Protein AF-X1D7W1-F1 (afdb_monomer)

Foldseek 3Di:
DVPVVVVLVVVLVVVLVVLCVLCPDPDPVSNVRSVVVSVVSVVVSVCCVVVVVVVVVVPPPPPPPPDPVVVVVVVVVVVVVVVVVD

pLDDT: mean 82.4, std 11.0, range [54.91, 94.5]

Organism: NCBI:txid412755

Solvent-accessible surface area (backbone atoms only — not comparable to full-atom values): 4912 Å² total; per-residue (Å²): 124,73,67,58,61,56,52,55,50,54,51,53,52,51,52,28,50,58,31,46,55,34,54,76,46,90,49,67,70,50,23,56,48,13,53,54,50,24,52,50,47,55,52,49,48,54,47,46,69,56,46,52,56,54,50,57,69,68,47,75,82,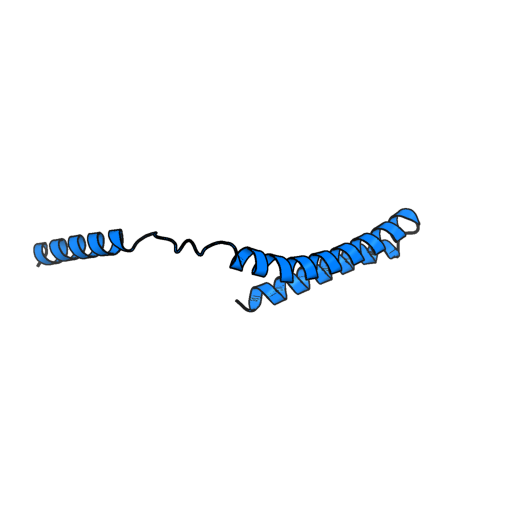73,66,74,85,72,64,73,63,56,56,57,51,53,53,52,51,53,52,57,52,57,68,72,77,109

InterPro domains:
  IPR000731 Sterol-sensing domain [PS50156] (1-58)
  IPR004869 Membrane transport protein MMPL domain [PF03176] (1-66)
  IPR052081 Dispatched hedgehog regulator [PTHR45951] (1-58)

Secondary structure (DSSP, 8-state):
-HHHHHHHHHHHHHHHHHHHHGGG-S-HHHHHHHHHHHHHHHHHHHHHHHHHHHHHHHS-------SSHHHHHHHHHHHHHHHHH-

Mean predicted aligned error: 12.05 Å

Sequence (86 aa):
MSKTGIAIFIAAATTAAGFISNYISDISAIKSFGIIAAFGILVSFVLTVTFIPSVLQFIPHRQALANKNNDKILDRILGSLSQSIT

Structure (mmCIF, N/CA/C/O backbone):
data_AF-X1D7W1-F1
#
_entry.id   AF-X1D7W1-F1
#
loop_
_atom_site.group_PDB
_atom_site.id
_atom_site.type_symbol
_atom_site.label_atom_id
_atom_site.label_alt_id
_atom_site.label_comp_id
_atom_site.label_asym_id
_atom_site.label_entity_id
_atom_site.label_seq_id
_atom_site.pdbx_PDB_ins_code
_atom_site.Cartn_x
_atom_site.Cartn_y
_atom_site.Cartn_z
_atom_site.occupancy
_atom_site.B_iso_or_equiv
_atom_site.auth_seq_id
_atom_site.auth_comp_id
_atom_site.auth_asym_id
_atom_site.auth_atom_id
_atom_site.pdbx_PDB_model_num
ATOM 1 N N . MET A 1 1 ? -5.947 9.166 15.037 1.00 54.91 1 MET A N 1
ATOM 2 C CA . MET A 1 1 ? -5.645 8.069 14.085 1.00 54.91 1 MET A CA 1
ATOM 3 C C . MET A 1 1 ? -5.134 8.543 12.716 1.00 54.91 1 MET A C 1
ATOM 5 O O . MET A 1 1 ? -4.751 7.719 11.902 1.00 54.91 1 MET A O 1
ATOM 9 N N . SER A 1 2 ? -5.031 9.851 12.462 1.00 56.25 2 SER A N 1
ATOM 10 C CA . SER A 1 2 ? -4.644 10.423 11.161 1.00 56.25 2 SER A CA 1
ATOM 11 C C . SER A 1 2 ? -3.157 10.294 10.790 1.00 56.25 2 SER A C 1
ATOM 13 O O . SER A 1 2 ? -2.819 10.382 9.615 1.00 56.25 2 SER A O 1
ATOM 15 N N . LYS A 1 3 ? -2.255 10.044 11.750 1.00 71.94 3 LYS A N 1
ATOM 16 C CA . LYS A 1 3 ? -0.809 9.948 11.469 1.00 71.94 3 LYS A CA 1
ATOM 17 C C . LYS A 1 3 ? -0.415 8.645 10.763 1.00 71.94 3 LYS A C 1
ATOM 19 O O . LYS A 1 3 ? 0.459 8.656 9.903 1.00 71.94 3 LYS A O 1
ATOM 24 N N . THR A 1 4 ? -1.079 7.537 11.087 1.00 84.69 4 THR A N 1
ATOM 25 C CA . THR A 1 4 ? -0.716 6.212 10.565 1.00 84.69 4 THR A CA 1
ATOM 26 C C . THR A 1 4 ? -1.043 6.071 9.077 1.00 84.69 4 THR A C 1
ATOM 28 O O . THR A 1 4 ? -0.242 5.514 8.340 1.00 84.69 4 THR A O 1
ATOM 31 N N . GLY A 1 5 ? -2.160 6.638 8.602 1.00 84.62 5 GLY A N 1
ATOM 32 C CA . GLY A 1 5 ? -2.531 6.578 7.179 1.00 84.62 5 GLY A CA 1
ATOM 33 C C . GLY A 1 5 ? -1.509 7.259 6.26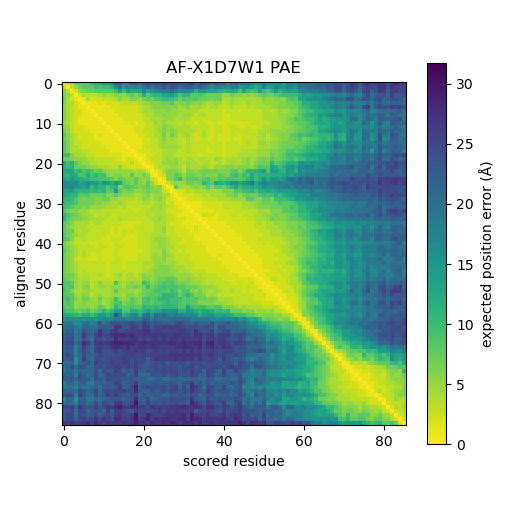1 1.00 84.62 5 GLY A C 1
ATOM 34 O O . GLY A 1 5 ? -1.113 6.691 5.247 1.00 84.62 5 GLY A O 1
ATOM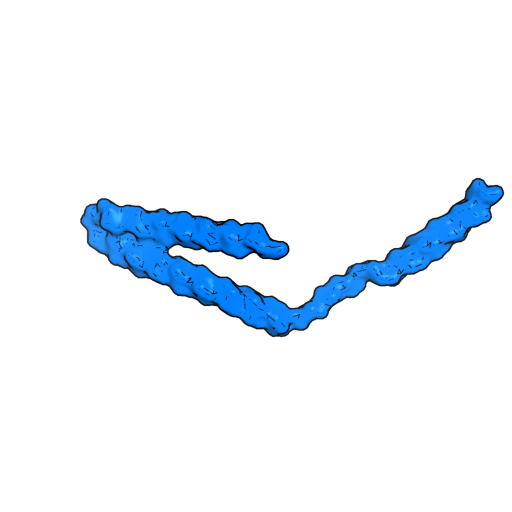 35 N N . ILE A 1 6 ? -1.011 8.433 6.666 1.00 88.44 6 ILE A N 1
ATOM 36 C CA . ILE A 1 6 ? 0.045 9.154 5.939 1.00 88.44 6 ILE A CA 1
ATOM 37 C C . ILE A 1 6 ? 1.358 8.360 5.955 1.00 88.44 6 ILE A C 1
ATOM 39 O O . ILE A 1 6 ? 2.018 8.252 4.925 1.00 88.44 6 ILE A O 1
ATOM 43 N N . ALA A 1 7 ? 1.722 7.761 7.093 1.00 90.75 7 ALA A N 1
ATOM 44 C CA . ALA A 1 7 ? 2.937 6.954 7.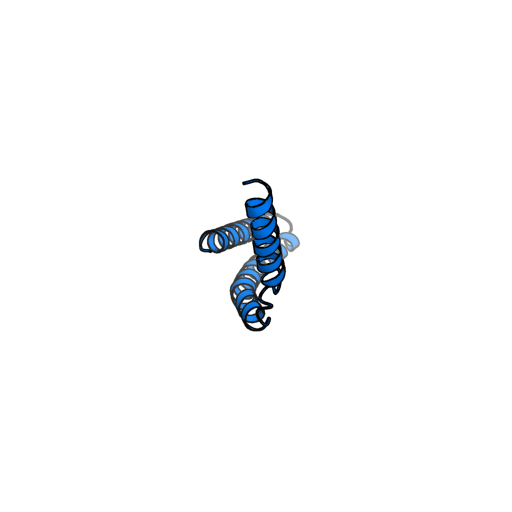199 1.00 90.75 7 ALA A CA 1
ATOM 45 C C . ALA A 1 7 ? 2.912 5.731 6.263 1.00 90.75 7 ALA A C 1
ATOM 47 O O . ALA A 1 7 ? 3.893 5.473 5.567 1.00 90.75 7 ALA A O 1
ATOM 48 N N . ILE A 1 8 ? 1.786 5.010 6.199 1.00 90.38 8 ILE A N 1
ATOM 49 C CA . ILE A 1 8 ? 1.636 3.838 5.319 1.00 90.38 8 ILE A CA 1
ATOM 50 C C . ILE A 1 8 ? 1.676 4.268 3.845 1.00 90.38 8 ILE A C 1
ATOM 52 O O . ILE A 1 8 ? 2.301 3.590 3.033 1.00 90.38 8 ILE A O 1
ATOM 56 N N . PHE A 1 9 ? 1.071 5.409 3.495 1.00 91.69 9 PHE A N 1
ATOM 57 C CA . PHE A 1 9 ? 1.133 5.946 2.134 1.00 91.69 9 PHE A CA 1
ATOM 58 C C . PHE A 1 9 ? 2.572 6.252 1.696 1.00 91.69 9 PHE A C 1
ATOM 60 O O . PHE A 1 9 ? 2.999 5.808 0.631 1.00 91.69 9 PHE A O 1
ATOM 67 N N . ILE A 1 10 ? 3.345 6.953 2.532 1.00 93.31 10 ILE A N 1
ATOM 68 C CA . ILE A 1 10 ? 4.751 7.278 2.242 1.00 93.31 10 ILE A CA 1
ATOM 69 C C . ILE A 1 10 ? 5.597 6.003 2.136 1.00 93.31 10 ILE A C 1
ATOM 71 O O . ILE A 1 10 ? 6.430 5.894 1.233 1.00 93.31 10 ILE A O 1
ATOM 75 N N . ALA A 1 11 ? 5.372 5.026 3.020 1.00 92.12 11 ALA A N 1
ATOM 76 C CA . ALA A 1 11 ? 6.059 3.740 2.966 1.00 92.12 11 ALA A CA 1
ATOM 77 C C . ALA A 1 11 ? 5.785 3.018 1.637 1.00 92.12 11 ALA A C 1
ATOM 79 O O . ALA A 1 11 ? 6.731 2.669 0.935 1.00 92.12 11 ALA A O 1
ATOM 80 N N . ALA A 1 12 ? 4.514 2.882 1.242 1.00 92.19 12 ALA A N 1
ATOM 81 C CA . ALA A 1 12 ? 4.130 2.238 -0.014 1.00 92.19 12 ALA A CA 1
ATOM 82 C C . ALA A 1 12 ? 4.686 2.969 -1.246 1.00 92.19 12 ALA A C 1
ATOM 84 O O . ALA A 1 12 ? 5.203 2.325 -2.160 1.00 92.19 12 ALA A O 1
ATOM 85 N N . ALA A 1 13 ? 4.642 4.306 -1.253 1.00 92.88 13 ALA A N 1
ATOM 86 C CA . ALA A 1 13 ? 5.218 5.123 -2.319 1.00 92.88 13 ALA A CA 1
ATOM 87 C C . ALA A 1 13 ? 6.736 4.912 -2.441 1.00 92.88 13 ALA A C 1
ATOM 89 O O . ALA A 1 13 ? 7.255 4.743 -3.544 1.00 92.88 13 ALA A O 1
ATOM 90 N N . THR A 1 14 ? 7.442 4.852 -1.311 1.00 93.94 14 THR A N 1
ATOM 91 C CA . THR A 1 14 ? 8.889 4.599 -1.277 1.00 93.94 14 THR A CA 1
ATOM 92 C C . THR A 1 14 ? 9.221 3.189 -1.768 1.00 93.94 14 THR A C 1
ATOM 94 O O . THR A 1 14 ? 10.162 3.015 -2.541 1.00 93.94 14 THR A O 1
ATOM 97 N N . THR A 1 15 ? 8.433 2.175 -1.387 1.00 92.31 15 THR A N 1
ATOM 98 C CA . THR A 1 15 ? 8.614 0.801 -1.881 1.00 92.31 15 THR A CA 1
ATOM 99 C C . THR A 1 15 ? 8.380 0.723 -3.388 1.00 92.31 15 THR A C 1
ATOM 101 O O . THR A 1 15 ? 9.212 0.166 -4.102 1.00 92.31 15 THR A O 1
ATOM 104 N N . ALA A 1 16 ? 7.301 1.326 -3.895 1.00 92.00 16 ALA A N 1
ATOM 105 C CA . ALA A 1 16 ? 7.028 1.372 -5.329 1.00 92.00 16 ALA A CA 1
ATOM 106 C C . ALA A 1 16 ? 8.167 2.068 -6.092 1.00 92.00 16 ALA A C 1
ATOM 108 O O . ALA A 1 16 ? 8.651 1.527 -7.083 1.00 92.00 16 ALA A O 1
ATOM 109 N N . ALA A 1 17 ? 8.662 3.206 -5.594 1.00 92.12 17 ALA A N 1
ATOM 110 C CA . ALA A 1 17 ? 9.808 3.904 -6.177 1.00 92.12 17 ALA A CA 1
ATOM 111 C C . ALA A 1 17 ? 11.083 3.036 -6.194 1.00 92.12 17 ALA A C 1
ATOM 113 O O . ALA A 1 17 ? 11.797 3.012 -7.197 1.00 92.12 17 ALA A O 1
ATOM 114 N N . GLY A 1 18 ? 11.338 2.267 -5.130 1.00 90.75 18 GLY A N 1
ATOM 115 C CA . GLY A 1 18 ? 12.459 1.326 -5.064 1.00 90.75 18 GLY A CA 1
ATOM 116 C C . GLY A 1 18 ? 12.393 0.235 -6.137 1.00 90.75 18 GLY A C 1
ATOM 117 O O . GLY A 1 18 ? 13.396 -0.049 -6.786 1.00 90.75 18 GLY A O 1
ATOM 118 N N . PHE A 1 19 ? 11.208 -0.327 -6.388 1.00 88.25 19 PHE A N 1
ATOM 119 C CA . PHE A 1 19 ? 11.018 -1.327 -7.446 1.00 88.25 19 PHE A CA 1
ATOM 120 C C . PHE A 1 19 ? 11.006 -0.724 -8.856 1.00 88.25 19 PHE A C 1
ATOM 122 O O . PHE A 1 19 ? 11.488 -1.366 -9.788 1.00 88.25 19 PHE A O 1
ATOM 129 N N . ILE A 1 20 ? 10.525 0.512 -9.025 1.00 88.88 20 ILE A N 1
ATOM 130 C CA . ILE A 1 20 ? 10.605 1.244 -10.301 1.00 88.88 20 ILE A CA 1
ATOM 131 C C . ILE A 1 20 ? 12.066 1.513 -10.686 1.00 88.88 20 ILE A C 1
ATOM 133 O O . ILE A 1 20 ? 12.392 1.475 -11.870 1.00 88.88 20 ILE A O 1
ATOM 137 N N . SER A 1 21 ? 12.963 1.707 -9.714 1.00 88.81 21 SER A N 1
ATOM 138 C CA . SER A 1 21 ? 14.402 1.896 -9.963 1.00 88.81 21 SER A CA 1
ATOM 139 C C . SER A 1 21 ? 15.031 0.747 -10.770 1.00 88.81 21 SER A C 1
ATOM 141 O O . SER A 1 21 ? 15.906 0.973 -11.606 1.00 88.81 21 SER A O 1
ATOM 143 N N . ASN A 1 22 ? 14.514 -0.482 -10.631 1.00 84.06 22 ASN A N 1
ATOM 144 C CA . ASN A 1 22 ? 14.962 -1.636 -11.422 1.00 84.06 22 ASN A CA 1
ATOM 145 C C . ASN A 1 22 ? 14.705 -1.487 -12.934 1.00 84.06 22 ASN A C 1
ATOM 147 O O . ASN A 1 22 ? 15.277 -2.240 -13.722 1.00 84.06 22 ASN A O 1
ATOM 151 N N . TYR A 1 23 ? 13.906 -0.503 -13.364 1.00 79.25 23 TYR A N 1
ATOM 152 C CA . TYR A 1 23 ? 13.746 -0.153 -14.777 1.00 79.25 23 TYR A CA 1
ATOM 153 C C . TYR A 1 23 ? 15.052 0.334 -15.430 1.00 79.25 23 TYR A C 1
ATOM 155 O O . TYR A 1 23 ? 15.199 0.235 -16.646 1.00 79.25 23 TYR A O 1
ATOM 163 N N . ILE A 1 24 ? 16.004 0.844 -14.646 1.00 81.50 24 ILE A N 1
ATOM 164 C CA . ILE A 1 24 ? 17.305 1.328 -15.140 1.00 81.50 24 ILE A CA 1
ATOM 165 C C . ILE A 1 24 ? 18.271 0.163 -15.437 1.00 81.50 24 ILE A C 1
ATOM 167 O O . ILE A 1 24 ? 19.304 0.367 -16.064 1.00 81.50 24 ILE A O 1
ATOM 171 N N . SER A 1 25 ? 17.946 -1.069 -15.033 1.00 83.44 25 SER A N 1
ATOM 172 C CA . SER A 1 25 ? 18.818 -2.228 -15.248 1.00 83.44 25 SER A CA 1
ATOM 173 C C . SER A 1 25 ? 18.918 -2.628 -16.728 1.00 83.44 25 SER A C 1
ATOM 175 O O . SER A 1 25 ? 17.903 -2.733 -17.421 1.00 83.44 25 SER A O 1
ATOM 177 N N . ASP A 1 26 ? 20.136 -2.944 -17.181 1.00 77.44 26 ASP A N 1
ATOM 178 C CA . ASP A 1 26 ? 20.427 -3.453 -18.533 1.00 77.44 26 ASP A CA 1
ATOM 179 C C . ASP A 1 26 ? 19.857 -4.862 -18.787 1.00 77.44 26 ASP A C 1
ATOM 181 O O . ASP A 1 26 ? 19.710 -5.303 -19.929 1.00 77.44 26 ASP A O 1
ATOM 185 N N . ILE A 1 27 ? 19.499 -5.587 -17.723 1.00 86.44 27 ILE A N 1
ATOM 186 C CA . ILE A 1 27 ? 18.950 -6.940 -17.813 1.00 86.44 27 ILE A CA 1
ATOM 187 C C . ILE A 1 27 ? 17.432 -6.854 -18.004 1.00 86.44 27 ILE A C 1
ATOM 189 O O . ILE A 1 27 ? 16.682 -6.552 -17.073 1.00 86.44 27 ILE A O 1
ATOM 193 N N . SER A 1 28 ? 16.965 -7.202 -19.208 1.00 80.19 28 SER A N 1
ATOM 194 C CA . SER A 1 28 ? 15.543 -7.154 -19.596 1.00 80.19 28 SER A CA 1
ATOM 195 C C . SER A 1 28 ? 14.603 -7.847 -18.593 1.00 80.19 28 SER A C 1
ATOM 197 O O . SER A 1 28 ? 13.553 -7.302 -18.255 1.00 80.19 28 SER A O 1
ATOM 199 N N . ALA A 1 29 ? 15.015 -8.988 -18.025 1.00 84.81 29 ALA A N 1
ATOM 200 C CA . ALA A 1 29 ? 14.236 -9.710 -17.015 1.00 84.81 29 ALA A CA 1
ATOM 201 C C . ALA A 1 29 ? 13.999 -8.895 -15.725 1.00 84.81 29 ALA A C 1
ATOM 203 O O . ALA A 1 29 ? 12.900 -8.917 -15.170 1.00 84.81 29 ALA A O 1
ATOM 204 N N . ILE A 1 30 ? 15.003 -8.138 -15.266 1.00 86.81 30 ILE A N 1
ATOM 205 C CA . ILE A 1 30 ? 14.919 -7.298 -14.058 1.00 86.81 30 ILE A CA 1
ATOM 206 C C . ILE A 1 30 ? 13.996 -6.100 -14.305 1.00 86.81 30 ILE A C 1
ATOM 208 O O . ILE A 1 30 ? 13.230 -5.706 -13.422 1.00 86.81 30 ILE A O 1
ATOM 212 N N . LYS A 1 31 ? 13.999 -5.580 -15.536 1.00 85.69 31 LYS A N 1
ATOM 213 C CA . LYS A 1 31 ? 13.131 -4.486 -15.976 1.00 85.69 31 LYS A CA 1
ATOM 214 C C . LYS A 1 31 ? 11.648 -4.860 -15.896 1.00 85.69 31 LYS A C 1
ATOM 216 O O . LYS A 1 31 ? 10.850 -4.143 -15.289 1.00 85.69 31 LYS A O 1
ATOM 221 N N . SER A 1 32 ? 11.287 -6.003 -16.482 1.00 86.75 32 SER A N 1
ATOM 222 C CA . SER A 1 32 ? 9.913 -6.520 -16.481 1.00 86.75 32 SER A CA 1
ATOM 223 C C . SER A 1 32 ? 9.444 -6.870 -15.070 1.00 86.75 32 SER A C 1
ATOM 225 O O . SER A 1 32 ? 8.319 -6.539 -14.696 1.00 86.75 32 SER A O 1
ATOM 227 N N . PHE A 1 33 ? 10.322 -7.475 -14.265 1.00 89.75 33 PHE A N 1
ATOM 228 C CA . PHE A 1 33 ? 10.043 -7.764 -12.861 1.00 89.75 33 PHE A CA 1
ATOM 229 C C . PHE A 1 33 ? 9.767 -6.489 -12.053 1.00 89.75 33 PHE A C 1
ATOM 231 O O . PHE A 1 33 ? 8.771 -6.434 -11.335 1.00 89.75 33 PHE A O 1
ATOM 238 N N . GLY A 1 34 ? 10.594 -5.448 -12.203 1.00 90.06 34 GLY A N 1
ATOM 239 C CA . GLY A 1 34 ? 10.425 -4.176 -11.495 1.00 90.06 34 GLY A CA 1
ATOM 240 C C . GLY A 1 34 ? 9.078 -3.505 -11.777 1.00 90.06 34 GLY A C 1
ATOM 241 O O . GLY A 1 34 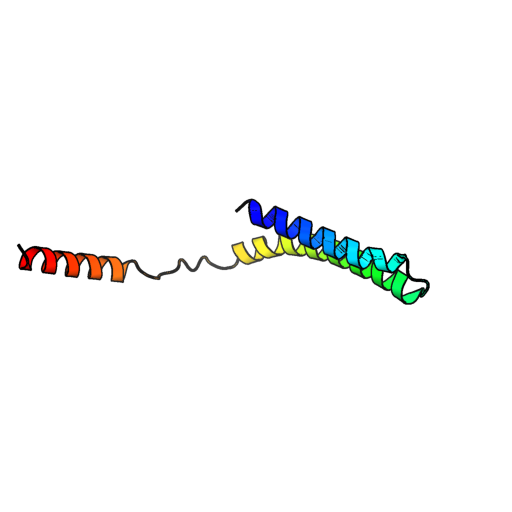? 8.402 -3.071 -10.845 1.00 90.06 34 GLY A O 1
ATOM 242 N N . ILE A 1 35 ? 8.642 -3.493 -13.041 1.00 88.56 35 ILE A N 1
ATOM 243 C CA . ILE A 1 35 ? 7.343 -2.926 -13.445 1.00 88.56 35 ILE A CA 1
ATOM 244 C C . ILE A 1 35 ? 6.175 -3.712 -12.834 1.00 88.56 35 ILE A C 1
ATOM 246 O O . ILE A 1 35 ? 5.268 -3.116 -12.251 1.00 88.56 35 ILE A O 1
ATOM 250 N N . ILE A 1 36 ? 6.197 -5.044 -12.944 1.00 92.38 36 ILE A N 1
ATOM 251 C CA . ILE A 1 36 ? 5.125 -5.905 -12.421 1.00 92.38 36 ILE A CA 1
ATOM 252 C C . ILE A 1 36 ? 5.061 -5.812 -10.892 1.00 92.38 36 ILE A C 1
ATOM 254 O O . ILE A 1 36 ? 3.973 -5.702 -10.327 1.00 92.38 36 ILE A O 1
ATOM 258 N N . ALA A 1 37 ? 6.214 -5.797 -10.219 1.00 91.94 37 ALA A N 1
ATOM 259 C CA . ALA A 1 37 ? 6.297 -5.652 -8.771 1.00 91.94 37 ALA A CA 1
ATOM 260 C C . ALA A 1 37 ? 5.779 -4.284 -8.302 1.00 91.94 37 ALA A C 1
ATOM 262 O O . ALA A 1 37 ? 4.964 -4.229 -7.383 1.00 91.94 37 ALA A O 1
ATOM 263 N N . ALA A 1 38 ? 6.183 -3.188 -8.953 1.00 91.38 38 ALA A N 1
ATOM 264 C CA . ALA A 1 38 ? 5.699 -1.845 -8.630 1.00 91.38 38 ALA A CA 1
ATOM 265 C C . ALA A 1 38 ? 4.175 -1.725 -8.794 1.00 91.38 38 ALA A C 1
ATOM 267 O O . ALA A 1 38 ? 3.497 -1.169 -7.926 1.00 91.38 38 ALA A O 1
ATOM 268 N N . PHE A 1 39 ? 3.622 -2.303 -9.864 1.00 92.69 39 PHE A N 1
ATOM 269 C CA . PHE A 1 39 ? 2.175 -2.372 -10.059 1.00 92.69 39 PHE A CA 1
ATOM 270 C C . PHE A 1 39 ? 1.494 -3.208 -8.964 1.00 92.69 39 PHE A C 1
ATOM 272 O O . PHE A 1 39 ? 0.503 -2.775 -8.375 1.00 92.69 39 PHE A O 1
ATOM 279 N N . GLY A 1 40 ? 2.068 -4.365 -8.623 1.00 94.06 40 GLY A N 1
ATOM 280 C CA . GLY A 1 40 ? 1.595 -5.217 -7.532 1.00 94.06 40 GLY A CA 1
ATOM 281 C C . GLY A 1 40 ? 1.583 -4.508 -6.176 1.00 94.06 40 GLY A C 1
ATOM 282 O O . GLY A 1 40 ? 0.625 -4.659 -5.423 1.00 94.06 40 GLY A O 1
ATOM 283 N N . ILE A 1 41 ? 2.587 -3.678 -5.884 1.00 94.31 41 ILE A N 1
ATOM 284 C CA . ILE A 1 41 ? 2.658 -2.881 -4.649 1.00 94.31 41 ILE A CA 1
ATOM 285 C C . ILE A 1 41 ? 1.524 -1.857 -4.589 1.00 94.31 41 ILE A C 1
ATOM 287 O O . ILE A 1 41 ? 0.868 -1.746 -3.554 1.00 94.31 41 ILE A O 1
ATOM 291 N N . LEU A 1 42 ? 1.254 -1.139 -5.684 1.00 92.62 42 LEU A N 1
ATOM 292 C CA . LEU A 1 42 ? 0.147 -0.177 -5.738 1.00 92.62 42 LEU A CA 1
ATOM 293 C C . LEU A 1 42 ? -1.205 -0.864 -5.524 1.00 92.62 42 LEU A C 1
ATOM 295 O O . LEU A 1 42 ? -2.007 -0.410 -4.706 1.00 92.62 42 LEU A O 1
ATOM 299 N N . VAL A 1 43 ? -1.435 -1.990 -6.203 1.00 94.50 43 VAL A N 1
ATOM 300 C CA . VAL A 1 43 ? -2.661 -2.783 -6.035 1.00 94.50 43 VAL A CA 1
ATOM 301 C C . VAL A 1 43 ? -2.771 -3.319 -4.606 1.00 94.50 43 VAL A C 1
ATOM 303 O O . VAL A 1 43 ? -3.820 -3.184 -3.981 1.00 94.50 43 VAL A O 1
ATOM 306 N N . SER A 1 44 ? -1.688 -3.865 -4.049 1.00 93.31 44 SER A N 1
ATOM 307 C CA . SER A 1 44 ? -1.651 -4.373 -2.676 1.00 93.31 44 SER A CA 1
ATOM 308 C C . SER A 1 44 ? -1.880 -3.271 -1.645 1.00 93.31 44 SER A C 1
ATOM 310 O O . SER A 1 44 ? -2.509 -3.533 -0.622 1.00 93.31 44 SER A O 1
ATOM 312 N N . PHE A 1 45 ? -1.403 -2.047 -1.882 1.00 92.94 45 PHE A N 1
ATOM 313 C CA . PHE A 1 45 ? -1.650 -0.908 -0.999 1.00 92.94 45 PHE A CA 1
ATOM 314 C C . PHE A 1 45 ? -3.137 -0.548 -0.967 1.00 92.94 45 PHE A C 1
ATOM 316 O O . PHE A 1 45 ? -3.716 -0.468 0.116 1.00 92.94 45 PHE A O 1
ATOM 323 N N . VAL A 1 46 ? -3.770 -0.407 -2.138 1.00 92.31 46 VAL A N 1
ATOM 324 C CA . VAL A 1 46 ? -5.218 -0.153 -2.237 1.00 92.31 46 VAL A CA 1
ATOM 325 C C . VAL A 1 46 ? -5.994 -1.276 -1.559 1.00 92.31 46 VAL A C 1
ATOM 327 O O . VAL A 1 46 ? -6.841 -1.017 -0.705 1.00 92.31 46 VAL A O 1
ATOM 330 N N . LEU A 1 47 ? -5.646 -2.525 -1.873 1.00 93.31 47 LEU A N 1
ATOM 331 C CA . LEU A 1 47 ? -6.291 -3.688 -1.286 1.00 93.31 47 LEU A CA 1
ATOM 332 C C . LEU A 1 47 ? -6.129 -3.689 0.231 1.00 93.31 47 LEU A C 1
ATOM 334 O O . LEU A 1 47 ? -7.102 -3.898 0.928 1.00 93.31 47 LEU A O 1
ATOM 338 N N . THR A 1 48 ? -4.949 -3.382 0.763 1.00 91.25 48 THR A N 1
ATOM 339 C CA . THR A 1 48 ? -4.696 -3.331 2.211 1.00 91.25 48 THR A CA 1
ATOM 340 C C . THR A 1 48 ? -5.513 -2.235 2.890 1.00 91.25 48 THR A C 1
ATOM 342 O O . THR A 1 48 ? -6.144 -2.492 3.915 1.00 91.25 48 THR A O 1
ATOM 345 N N . VAL A 1 49 ? -5.553 -1.029 2.316 1.00 89.75 49 VAL A N 1
ATOM 346 C CA . VAL A 1 49 ? -6.32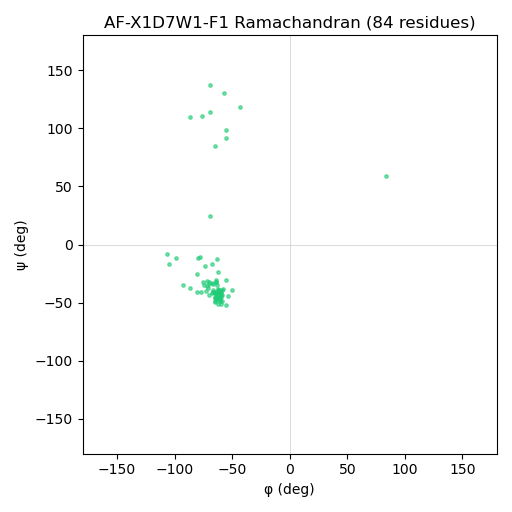3 0.102 2.860 1.00 89.75 49 VAL A CA 1
ATOM 347 C C . VAL A 1 49 ? -7.825 -0.180 2.845 1.00 89.75 49 VAL A C 1
ATOM 349 O O . VAL A 1 49 ? -8.520 0.289 3.739 1.00 89.75 49 VAL A O 1
ATOM 352 N N . THR A 1 50 ? -8.333 -0.964 1.892 1.00 90.44 50 THR A N 1
ATOM 353 C CA . THR A 1 50 ? -9.747 -1.375 1.847 1.00 90.44 50 THR A CA 1
ATOM 354 C C . THR A 1 50 ? -10.031 -2.634 2.677 1.00 90.44 50 THR A C 1
ATOM 356 O O . THR A 1 50 ? -11.070 -2.740 3.326 1.00 90.44 50 THR A O 1
ATOM 359 N N . PHE A 1 51 ? -9.112 -3.594 2.692 1.00 91.69 51 PHE A N 1
ATOM 360 C CA . PHE A 1 51 ? -9.293 -4.909 3.303 1.00 91.69 51 PHE A CA 1
ATOM 361 C C . PHE A 1 51 ? -9.079 -4.872 4.813 1.00 91.69 51 PHE A C 1
ATOM 363 O O . PHE A 1 51 ? -9.880 -5.450 5.541 1.00 91.69 51 PHE A O 1
ATOM 370 N N . ILE A 1 52 ? -8.071 -4.145 5.312 1.00 89.38 52 ILE A N 1
ATOM 371 C CA . ILE A 1 52 ? -7.856 -3.985 6.758 1.00 89.38 52 ILE A CA 1
ATOM 372 C C . ILE A 1 52 ? -9.096 -3.430 7.473 1.00 89.38 52 ILE A C 1
ATOM 374 O O . ILE A 1 52 ? -9.515 -4.071 8.435 1.00 89.38 52 ILE A O 1
ATOM 378 N N . PRO A 1 53 ? -9.728 -2.309 7.062 1.00 84.56 53 PRO A N 1
ATOM 379 C CA . PRO A 1 53 ? -10.922 -1.821 7.749 1.00 84.56 53 PRO A CA 1
ATOM 380 C C . PRO A 1 53 ? -12.113 -2.768 7.587 1.00 84.56 53 PRO A C 1
ATOM 382 O O . PRO A 1 53 ? -12.878 -2.923 8.533 1.00 84.56 53 PRO A O 1
ATOM 385 N N . SER A 1 54 ? -12.238 -3.445 6.440 1.00 87.88 54 SER A N 1
ATOM 386 C CA . SER A 1 54 ? -13.288 -4.446 6.208 1.00 87.88 54 SER A CA 1
ATOM 387 C C . SER A 1 54 ? -13.178 -5.620 7.188 1.00 87.88 54 SER A C 1
ATOM 389 O O . SER A 1 54 ? -14.143 -5.977 7.864 1.00 87.88 54 SER A O 1
ATOM 391 N N . VAL A 1 55 ? -11.971 -6.165 7.359 1.00 87.44 55 VAL A N 1
ATOM 392 C CA . VAL A 1 55 ? -11.702 -7.226 8.338 1.00 87.44 55 VAL A CA 1
ATOM 393 C C . VAL A 1 55 ? -11.863 -6.706 9.763 1.00 87.44 55 VAL A C 1
ATOM 395 O O . VAL A 1 55 ? -12.451 -7.388 10.598 1.00 87.44 55 VAL A O 1
ATOM 398 N N . LEU A 1 56 ? -11.394 -5.492 10.052 1.00 84.69 56 LEU A N 1
ATOM 399 C CA . LEU A 1 56 ? -11.501 -4.894 11.382 1.00 84.69 56 LEU A CA 1
ATOM 400 C C . LEU A 1 56 ? -12.960 -4.652 11.797 1.00 84.69 56 LEU A C 1
ATOM 402 O O . LEU A 1 56 ? -13.278 -4.770 12.976 1.00 84.69 56 LEU A O 1
ATOM 406 N N . GLN A 1 57 ? -13.845 -4.362 10.841 1.00 84.56 57 GLN A N 1
ATOM 407 C CA . GLN A 1 57 ? -15.287 -4.273 11.070 1.00 84.56 57 GLN A CA 1
ATOM 408 C C . GLN A 1 57 ? -15.917 -5.647 11.337 1.00 84.56 57 GLN A C 1
ATOM 410 O O . GLN A 1 57 ? -16.885 -5.741 12.091 1.00 84.56 57 GLN A O 1
ATOM 415 N N . PHE A 1 58 ? -15.382 -6.708 10.731 1.00 83.94 58 PHE A N 1
ATOM 416 C CA . PHE A 1 58 ? -15.878 -8.073 10.908 1.00 83.94 58 PHE A CA 1
ATOM 417 C C . PHE A 1 58 ? -15.378 -8.733 12.198 1.00 83.94 58 PHE A C 1
ATOM 419 O O . PHE A 1 58 ? -16.033 -9.626 12.736 1.00 83.94 58 PHE A O 1
ATOM 426 N N . ILE A 1 59 ? -14.226 -8.297 12.714 1.00 80.94 59 ILE A N 1
ATOM 427 C CA . ILE A 1 59 ? -13.724 -8.735 14.014 1.00 80.94 59 ILE A CA 1
ATOM 428 C C . ILE A 1 59 ? -14.644 -8.133 15.087 1.00 80.94 59 ILE A C 1
ATOM 430 O O . ILE A 1 59 ? -14.659 -6.910 15.257 1.00 80.94 59 ILE A O 1
ATOM 434 N N . PRO A 1 60 ? -15.409 -8.951 15.838 1.00 69.38 60 PRO A N 1
ATOM 435 C CA . PRO A 1 60 ? -16.210 -8.434 16.933 1.00 69.38 60 PRO A CA 1
ATOM 436 C C . PRO A 1 60 ? -15.272 -7.710 17.890 1.00 69.38 60 PRO A C 1
ATOM 438 O O . PRO A 1 60 ? -14.232 -8.252 18.271 1.00 69.38 60 PRO A O 1
ATOM 441 N N . HIS A 1 61 ? -15.639 -6.482 18.262 1.00 63.69 61 HIS A N 1
ATOM 442 C CA . HIS A 1 61 ? -14.964 -5.721 19.302 1.00 63.69 61 HIS A CA 1
ATOM 443 C C . HIS A 1 61 ? -14.975 -6.584 20.569 1.00 63.69 61 HIS A C 1
ATOM 445 O O . HIS A 1 61 ? -15.920 -6.553 21.360 1.00 63.69 61 HIS A O 1
ATOM 451 N N . ARG A 1 62 ? -13.922 -7.383 20.775 1.00 63.88 62 ARG A N 1
ATOM 452 C CA . ARG A 1 62 ? -13.539 -7.829 22.105 1.00 63.88 62 ARG A CA 1
ATOM 453 C C . ARG A 1 62 ? -13.141 -6.545 22.800 1.00 63.88 62 ARG A C 1
ATOM 455 O O . ARG A 1 62 ? -11.977 -6.157 22.797 1.00 63.88 62 ARG A O 1
ATOM 462 N N . GLN A 1 63 ? -14.147 -5.860 23.343 1.00 58.34 63 GLN A N 1
ATOM 463 C CA . GLN A 1 63 ? -13.947 -4.946 24.445 1.00 58.34 63 GLN A CA 1
ATOM 464 C C . GLN A 1 63 ? -13.017 -5.709 25.366 1.00 58.34 63 GLN A C 1
ATOM 466 O O . GLN A 1 63 ? -13.319 -6.848 25.739 1.00 58.34 63 GLN A O 1
ATOM 471 N N . ALA A 1 64 ? -11.833 -5.160 25.596 1.00 58.69 64 ALA A N 1
ATOM 472 C CA . ALA A 1 64 ? -10.962 -5.686 26.608 1.00 58.69 64 ALA A CA 1
ATOM 473 C C . ALA A 1 64 ? -11.800 -5.681 27.889 1.00 58.69 64 ALA A C 1
ATOM 475 O O . ALA A 1 64 ? -11.943 -4.661 28.548 1.00 58.69 64 ALA A O 1
ATOM 476 N N . LEU A 1 65 ? -12.375 -6.832 28.242 1.00 57.25 65 LEU A N 1
ATOM 477 C CA . LEU A 1 65 ? -12.970 -7.107 29.546 1.00 57.25 65 LEU A CA 1
ATOM 478 C C . LEU A 1 65 ? -11.860 -7.194 30.609 1.00 57.25 65 LEU A C 1
ATOM 480 O O . LEU A 1 65 ? -12.009 -7.844 31.639 1.00 57.25 65 LEU A O 1
ATOM 484 N N . ALA A 1 66 ? -10.721 -6.556 30.348 1.00 61.91 66 ALA A N 1
ATOM 485 C CA . ALA A 1 66 ? -9.719 -6.266 31.326 1.00 61.91 66 ALA A CA 1
ATOM 486 C C . ALA A 1 66 ? -10.264 -5.097 32.139 1.00 61.91 66 ALA A C 1
ATOM 488 O O . ALA A 1 66 ? -10.323 -3.963 31.677 1.00 61.91 66 ALA A O 1
ATOM 489 N N . ASN A 1 67 ? -10.603 -5.412 33.382 1.00 59.22 67 ASN A N 1
ATOM 490 C CA . ASN A 1 67 ? -10.454 -4.465 34.465 1.00 59.22 67 ASN A CA 1
ATOM 491 C C . ASN A 1 67 ? -11.589 -3.449 34.666 1.00 59.22 67 ASN A C 1
ATOM 493 O O . ASN A 1 67 ? -11.363 -2.258 34.670 1.00 59.22 67 ASN A O 1
ATOM 497 N N . LYS A 1 68 ? -12.821 -3.919 34.899 1.00 60.81 68 LYS A N 1
ATOM 498 C CA . LYS A 1 68 ? -13.813 -3.151 35.690 1.00 60.81 68 LYS A CA 1
ATOM 499 C C . LYS A 1 68 ? -14.000 -3.727 37.100 1.00 60.81 68 LYS A C 1
ATOM 501 O O . LYS A 1 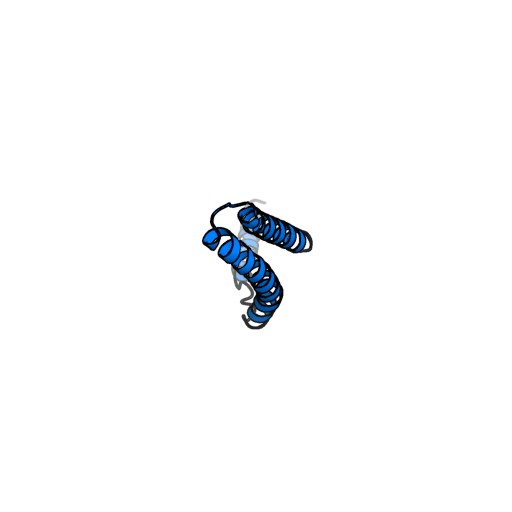68 ? -14.579 -3.084 37.970 1.00 60.81 68 LYS A O 1
ATOM 506 N N . ASN A 1 69 ? -13.558 -4.971 37.319 1.00 64.75 69 ASN A N 1
ATOM 507 C CA . ASN A 1 69 ? -13.737 -5.672 38.589 1.00 64.75 69 ASN A CA 1
ATOM 508 C C . ASN A 1 69 ? -12.546 -5.497 39.543 1.00 64.75 69 ASN A C 1
ATOM 510 O O . ASN A 1 69 ? -12.790 -5.378 40.740 1.00 64.75 69 ASN A O 1
ATOM 514 N N . ASN A 1 70 ? -11.293 -5.415 39.057 1.00 68.81 70 ASN A N 1
ATOM 515 C CA . ASN A 1 70 ? -10.193 -5.110 39.981 1.00 68.81 70 ASN A CA 1
ATOM 516 C C . ASN A 1 70 ? -10.244 -3.652 40.427 1.00 68.81 70 ASN A C 1
ATOM 518 O O . ASN A 1 70 ? -10.029 -3.422 41.604 1.00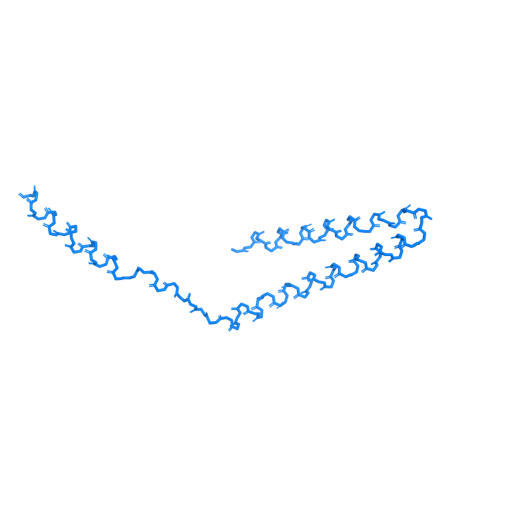 68.81 70 ASN A O 1
ATOM 522 N N . ASP A 1 71 ? -10.649 -2.704 39.577 1.00 74.25 71 ASP A N 1
ATOM 523 C CA . ASP A 1 71 ? -10.818 -1.295 39.980 1.00 74.25 71 ASP A CA 1
ATOM 524 C C . ASP A 1 71 ? -11.733 -1.160 41.207 1.00 74.25 71 ASP A C 1
ATOM 526 O 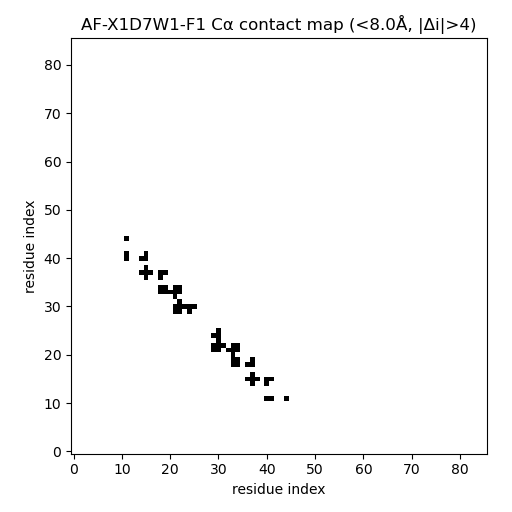O . ASP A 1 71 ? -11.378 -0.529 42.194 1.00 74.25 71 ASP A O 1
ATOM 530 N N . LYS A 1 72 ? -12.857 -1.890 41.224 1.00 79.12 72 LYS A N 1
ATOM 531 C CA . LYS A 1 72 ? -13.789 -1.905 42.365 1.00 79.12 72 LYS A CA 1
ATOM 532 C C . LYS A 1 72 ? -13.218 -2.549 43.631 1.00 79.12 72 LYS A C 1
ATOM 534 O O . LYS A 1 72 ? -13.613 -2.177 44.735 1.00 79.12 72 LYS A O 1
ATOM 539 N N . ILE A 1 73 ? -12.363 -3.562 43.488 1.00 81.00 73 ILE A N 1
ATOM 540 C CA . ILE A 1 73 ? -11.736 -4.260 44.620 1.00 81.00 73 ILE A CA 1
ATOM 541 C C . ILE A 1 73 ? -10.601 -3.405 45.194 1.00 81.00 73 ILE A C 1
ATOM 543 O O . ILE A 1 73 ? -10.498 -3.282 46.412 1.00 81.00 73 ILE A O 1
ATOM 547 N N . LEU A 1 74 ? -9.808 -2.768 44.330 1.00 81.19 74 LEU A N 1
ATOM 548 C CA . LEU A 1 74 ? -8.754 -1.832 44.711 1.00 81.19 74 LEU A CA 1
ATOM 549 C C . LEU A 1 74 ? -9.346 -0.610 45.426 1.00 81.19 74 LEU A C 1
ATOM 551 O O . LEU A 1 74 ? -8.875 -0.278 46.510 1.00 81.19 74 LEU A O 1
ATOM 555 N N . ASP A 1 75 ? -10.439 -0.034 44.916 1.00 82.38 75 ASP A N 1
ATOM 556 C CA . ASP A 1 75 ? -11.140 1.083 45.568 1.00 82.38 75 ASP A CA 1
ATOM 557 C C . ASP A 1 75 ? -11.683 0.700 46.957 1.00 82.38 75 ASP A C 1
ATOM 559 O O . ASP A 1 75 ? -11.595 1.480 47.907 1.00 82.38 75 ASP A O 1
ATOM 563 N N . ARG A 1 76 ? -12.205 -0.525 47.119 1.00 83.00 76 ARG A N 1
ATOM 564 C CA . ARG A 1 76 ? -12.682 -1.025 48.421 1.00 83.00 76 ARG A CA 1
ATOM 565 C C . ARG A 1 76 ? -11.556 -1.233 49.434 1.00 83.00 76 ARG A C 1
ATOM 567 O O . ARG A 1 76 ? -11.736 -0.896 50.602 1.00 83.00 76 ARG A O 1
ATOM 574 N N . ILE A 1 77 ? -10.424 -1.787 49.001 1.00 83.69 77 ILE A N 1
ATOM 575 C CA . ILE A 1 77 ? -9.265 -2.042 49.870 1.00 83.69 77 ILE A CA 1
ATOM 576 C C . ILE A 1 77 ? -8.599 -0.720 50.266 1.00 83.69 77 ILE A C 1
ATOM 578 O O . ILE A 1 77 ? -8.294 -0.514 51.439 1.00 83.69 77 ILE A O 1
ATOM 582 N N . LEU A 1 78 ? -8.428 0.210 49.322 1.00 83.81 78 LEU A N 1
ATOM 583 C CA . LEU A 1 78 ? -7.902 1.544 49.619 1.00 83.81 78 LEU A CA 1
ATOM 584 C C . LEU A 1 78 ? -8.822 2.313 50.579 1.00 83.81 78 LEU A C 1
ATOM 586 O O . LEU A 1 78 ? -8.328 2.954 51.506 1.00 83.81 78 LEU A O 1
ATOM 590 N N . GLY A 1 79 ? -10.144 2.177 50.426 1.00 80.94 79 GLY A N 1
ATOM 591 C CA . GLY A 1 79 ? -11.122 2.748 51.353 1.00 80.94 79 GLY A CA 1
ATOM 592 C C . GLY A 1 79 ? -10.996 2.209 52.782 1.00 80.94 79 GLY A C 1
ATOM 593 O O . GLY A 1 79 ? -10.988 2.995 53.729 1.00 80.94 79 GLY A O 1
ATOM 594 N N . SER A 1 80 ? -10.834 0.891 52.963 1.00 78.56 80 SER A N 1
ATOM 595 C CA . SER A 1 80 ? -10.691 0.311 54.310 1.00 78.56 80 SER A CA 1
ATOM 596 C C . SER A 1 80 ? -9.342 0.621 54.961 1.00 78.56 80 SER A C 1
ATOM 598 O O . SER A 1 80 ? -9.268 0.749 56.180 1.00 78.56 80 SER A O 1
ATOM 600 N N . LEU A 1 81 ? -8.273 0.753 54.168 1.00 80.69 81 LEU A N 1
ATOM 601 C CA . LEU A 1 81 ? -6.945 1.124 54.669 1.00 80.69 81 LEU A CA 1
ATOM 602 C C . LEU A 1 81 ? -6.882 2.603 55.068 1.00 80.69 81 LEU A C 1
ATOM 604 O O . LEU A 1 81 ? -6.328 2.923 56.118 1.00 80.69 81 LEU A O 1
ATOM 608 N N . SER A 1 82 ? -7.505 3.493 54.286 1.00 75.69 82 SER A N 1
ATOM 609 C CA . SER A 1 82 ? -7.603 4.922 54.616 1.00 75.69 82 SER A CA 1
ATOM 610 C C . SER A 1 82 ? -8.289 5.153 55.962 1.00 75.69 82 SER A C 1
ATOM 612 O O . SER A 1 82 ? -7.881 6.037 56.708 1.00 75.69 82 SER A O 1
ATOM 614 N N . GLN A 1 83 ? -9.313 4.357 56.276 1.00 77.44 83 GLN A N 1
ATOM 615 C CA . GLN A 1 83 ? -10.074 4.484 57.517 1.00 77.44 83 GLN A CA 1
ATOM 616 C C . GLN A 1 83 ? -9.378 3.846 58.734 1.00 77.44 83 GLN A C 1
ATOM 618 O O . GLN A 1 83 ? -9.822 4.046 59.855 1.00 77.44 83 GLN A O 1
ATOM 623 N N . SER A 1 84 ? -8.313 3.063 58.526 1.00 70.94 84 SER A N 1
ATOM 624 C CA . SER A 1 84 ? -7.556 2.411 59.604 1.00 70.94 84 SER A CA 1
ATOM 625 C C . SER A 1 84 ? -6.277 3.164 59.994 1.00 70.94 84 SER A C 1
ATOM 627 O O . SER A 1 84 ? -5.652 2.801 60.988 1.00 70.94 84 SER A O 1
ATOM 629 N N . ILE A 1 85 ? -5.857 4.153 59.196 1.00 69.25 85 ILE A N 1
ATOM 630 C CA . ILE A 1 85 ? -4.639 4.962 59.406 1.00 69.25 85 ILE A CA 1
ATOM 631 C C . ILE A 1 85 ? -4.986 6.392 59.893 1.00 69.25 85 ILE A C 1
ATOM 633 O O . ILE A 1 85 ? -4.090 7.131 60.295 1.00 69.25 85 ILE A O 1
ATOM 637 N N . THR A 1 86 ? -6.274 6.768 59.904 1.00 59.75 86 THR A N 1
ATOM 638 C CA . THR A 1 86 ? -6.813 7.983 60.558 1.00 59.75 86 THR A CA 1
ATOM 639 C C . THR A 1 86 ? -7.523 7.595 61.844 1.00 59.75 86 THR A C 1
ATOM 641 O O . THR A 1 86 ? -7.307 8.283 62.864 1.00 59.75 86 THR A O 1
#

Radius of gyration: 26.02 Å; Cα contacts (8 Å, |Δi|>4): 33; chains: 1; bounding box: 37×20×80 Å